Protein AF-A0A1T5HEE6-F1 (afdb_monomer_lite)

Structure (mmCIF, N/CA/C/O backbone):
data_AF-A0A1T5HEE6-F1
#
_entry.id   AF-A0A1T5HEE6-F1
#
loop_
_atom_site.group_PDB
_atom_site.id
_atom_site.type_symbol
_atom_site.label_atom_id
_atom_site.label_alt_id
_atom_site.label_comp_id
_atom_site.label_asym_id
_atom_site.label_entity_id
_atom_site.label_seq_id
_atom_site.pdbx_PDB_ins_code
_atom_site.Cartn_x
_atom_site.Cartn_y
_atom_site.Cartn_z
_atom_site.occupancy
_atom_site.B_iso_or_equiv
_atom_site.auth_seq_id
_atom_site.auth_comp_id
_atom_site.auth_asym_id
_atom_site.auth_atom_id
_atom_site.pdbx_PDB_model_num
ATOM 1 N N . MET A 1 1 ? -12.358 8.821 -3.795 1.00 41.91 1 MET A N 1
ATOM 2 C CA . MET A 1 1 ? -12.321 7.619 -2.936 1.00 41.91 1 MET A CA 1
ATOM 3 C C . MET A 1 1 ? -12.540 6.414 -3.826 1.00 41.91 1 MET A C 1
ATOM 5 O O . MET A 1 1 ? -13.628 6.272 -4.373 1.00 41.91 1 MET A O 1
ATOM 9 N N . LEU A 1 2 ? -11.488 5.630 -4.036 1.00 42.16 2 LEU A N 1
ATOM 10 C CA . LEU A 1 2 ? -11.513 4.394 -4.811 1.00 42.16 2 LEU A CA 1
ATOM 11 C C . LEU A 1 2 ? -12.363 3.376 -4.038 1.00 42.16 2 LEU A C 1
ATOM 13 O O . LEU A 1 2 ? -12.111 3.135 -2.857 1.00 42.16 2 LEU A O 1
ATOM 17 N N . ARG A 1 3 ? -13.453 2.893 -4.635 1.00 44.69 3 ARG A N 1
ATOM 18 C CA . ARG A 1 3 ? -14.479 2.147 -3.904 1.00 44.69 3 ARG A CA 1
ATOM 19 C C . ARG A 1 3 ? -14.046 0.688 -3.762 1.00 44.69 3 ARG A C 1
ATOM 21 O O . ARG A 1 3 ? -14.097 -0.057 -4.729 1.00 44.69 3 ARG A O 1
ATOM 28 N N . ALA A 1 4 ? -13.760 0.261 -2.530 1.00 48.34 4 ALA A N 1
ATOM 29 C CA . ALA A 1 4 ? -13.607 -1.148 -2.121 1.00 48.34 4 ALA A CA 1
ATOM 30 C C . ALA A 1 4 ? -14.747 -2.078 -2.609 1.00 48.34 4 ALA A C 1
ATOM 32 O O . ALA A 1 4 ? -14.603 -3.296 -2.651 1.00 48.34 4 ALA A O 1
ATOM 33 N N . ARG A 1 5 ? -15.869 -1.482 -3.026 1.00 44.09 5 ARG A N 1
ATOM 34 C CA . ARG A 1 5 ? -17.031 -2.112 -3.656 1.00 44.09 5 ARG A CA 1
ATOM 35 C C . ARG A 1 5 ? -16.724 -2.811 -4.988 1.00 44.09 5 ARG A C 1
ATOM 37 O O . ARG A 1 5 ? -17.376 -3.797 -5.295 1.00 44.09 5 ARG A O 1
ATOM 44 N N . GLU A 1 6 ? -15.755 -2.327 -5.767 1.00 48.94 6 GLU A N 1
ATOM 45 C CA . GLU A 1 6 ? -15.417 -2.901 -7.085 1.00 48.94 6 GLU A CA 1
ATOM 46 C C . GLU A 1 6 ? -14.549 -4.166 -6.991 1.00 48.94 6 GLU A C 1
ATOM 48 O O . GLU A 1 6 ? -14.468 -4.926 -7.950 1.00 48.94 6 GLU A O 1
ATOM 53 N N . ALA A 1 7 ? -13.957 -4.432 -5.823 1.00 53.69 7 ALA A N 1
ATOM 54 C CA . ALA A 1 7 ? -13.098 -5.590 -5.583 1.00 53.69 7 ALA A CA 1
ATOM 55 C C . ALA A 1 7 ? -13.767 -6.695 -4.736 1.00 53.69 7 ALA A C 1
ATOM 57 O O . ALA A 1 7 ? -13.085 -7.611 -4.295 1.00 53.69 7 ALA A O 1
ATOM 58 N N . GLY A 1 8 ? -15.080 -6.614 -4.466 1.00 48.69 8 GLY A N 1
ATOM 59 C CA . GLY 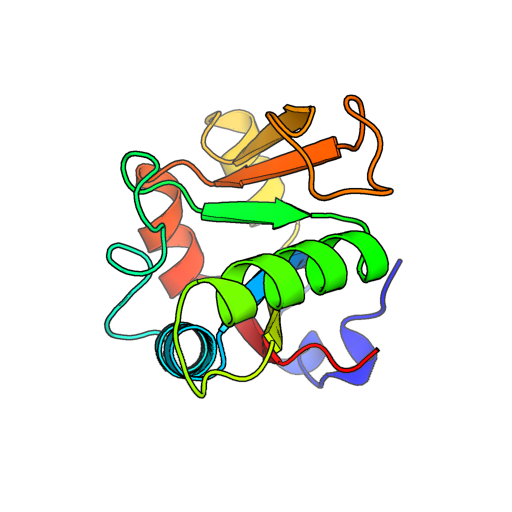A 1 8 ? -15.813 -7.617 -3.666 1.00 48.69 8 GLY A CA 1
ATOM 60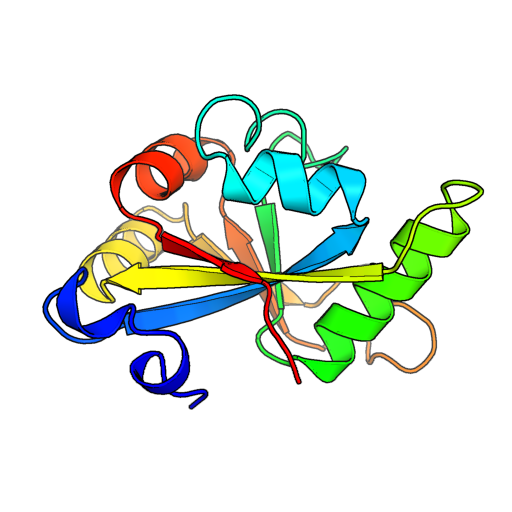 C C . GLY A 1 8 ? -15.482 -7.634 -2.163 1.00 48.69 8 GLY A C 1
ATOM 61 O O . GLY A 1 8 ? -16.126 -8.335 -1.397 1.00 48.69 8 GLY A O 1
ATOM 62 N N . VAL A 1 9 ? -14.535 -6.806 -1.717 1.00 53.81 9 VAL A N 1
ATOM 63 C CA . VAL A 1 9 ? -13.975 -6.805 -0.349 1.00 53.81 9 VAL A CA 1
ATOM 64 C C . VAL A 1 9 ? -14.960 -6.312 0.709 1.00 53.81 9 VAL A C 1
ATOM 66 O O . VAL A 1 9 ? -14.820 -6.594 1.895 1.00 53.81 9 VAL A O 1
ATOM 69 N N . GLN A 1 10 ? -15.965 -5.539 0.297 1.00 49.50 10 GLN A N 1
ATOM 70 C CA . GLN A 1 10 ? -16.890 -4.905 1.234 1.00 49.50 10 GLN A CA 1
ATOM 71 C C . GLN A 1 10 ? -17.773 -5.918 1.989 1.00 49.50 10 GLN A C 1
ATOM 73 O O . GLN A 1 10 ? -18.318 -5.567 3.029 1.00 49.50 10 GLN A O 1
ATOM 78 N N . GLU A 1 11 ? -17.903 -7.153 1.493 1.00 49.94 11 GLU A N 1
ATOM 79 C CA . GLU A 1 11 ? -18.604 -8.236 2.199 1.00 49.94 11 GLU A CA 1
ATOM 80 C C . GLU A 1 11 ? -17.729 -8.912 3.272 1.00 49.94 11 GLU A C 1
ATOM 82 O O . GLU A 1 11 ? -18.265 -9.460 4.230 1.00 49.94 11 GLU A O 1
ATOM 87 N N . GLU A 1 12 ? -16.398 -8.821 3.167 1.00 54.19 12 GLU A N 1
ATOM 88 C CA . GLU A 1 12 ? -15.449 -9.420 4.121 1.00 54.19 12 GLU A CA 1
ATOM 89 C C . GLU A 1 12 ? -14.985 -8.442 5.213 1.00 54.19 12 GLU A C 1
ATOM 91 O O . GLU A 1 12 ? -14.533 -8.863 6.279 1.00 54.19 12 GLU A O 1
ATOM 96 N N . ILE A 1 13 ? -15.107 -7.130 4.977 1.00 59.66 13 ILE A N 1
ATOM 97 C CA . ILE A 1 13 ? -14.702 -6.086 5.925 1.00 59.66 13 ILE A CA 1
ATOM 98 C C . ILE A 1 13 ? -15.902 -5.217 6.313 1.00 59.66 13 ILE A C 1
ATOM 100 O O . ILE A 1 13 ? -16.369 -4.384 5.536 1.00 59.66 13 ILE A O 1
ATOM 104 N N . GLU A 1 14 ? -16.361 -5.349 7.559 1.00 62.94 14 GLU A N 1
ATOM 105 C CA . GLU A 1 14 ? -17.428 -4.506 8.103 1.00 62.94 14 GLU A CA 1
ATOM 106 C C . GLU A 1 14 ? -16.962 -3.055 8.354 1.00 62.94 14 GLU A C 1
ATOM 108 O O . GLU A 1 14 ? -15.972 -2.796 9.046 1.00 62.94 14 GLU A O 1
ATOM 113 N N . GLY A 1 15 ? -17.745 -2.085 7.867 1.00 75.38 15 GLY A N 1
ATOM 114 C CA . GLY A 1 15 ? -17.599 -0.659 8.185 1.00 75.38 15 GLY A CA 1
ATOM 115 C C . GLY A 1 15 ? -16.873 0.179 7.126 1.00 75.38 15 GLY A C 1
ATOM 116 O O . GLY A 1 15 ? -16.812 -0.170 5.950 1.00 75.38 15 GLY A O 1
ATOM 117 N N . GLU A 1 16 ? -16.379 1.352 7.533 1.00 89.44 16 GLU A N 1
ATOM 118 C CA . GLU A 1 16 ? -15.582 2.217 6.656 1.00 89.44 16 GLU A CA 1
ATOM 119 C C . GLU A 1 16 ? -14.214 1.586 6.385 1.00 89.44 16 GLU A C 1
ATOM 121 O O . GLU A 1 16 ? -13.556 1.096 7.305 1.00 89.44 16 GLU A O 1
ATOM 126 N N . ILE A 1 17 ? -13.777 1.630 5.127 1.00 90.62 17 ILE A N 1
ATOM 127 C CA . ILE A 1 17 ? -12.536 1.010 4.654 1.00 90.62 17 ILE A CA 1
ATOM 128 C C . ILE A 1 17 ? -11.608 2.097 4.122 1.00 90.62 17 ILE A C 1
ATOM 130 O O . ILE A 1 17 ? -12.037 2.996 3.396 1.00 90.62 17 ILE A O 1
ATOM 134 N N . GLU A 1 18 ? -10.325 1.977 4.441 1.00 93.25 18 GLU A N 1
ATOM 135 C CA . GLU A 1 18 ? -9.257 2.744 3.813 1.00 93.25 18 GLU A CA 1
ATOM 136 C C . GLU A 1 18 ? -8.420 1.834 2.912 1.00 93.25 18 GLU A C 1
ATOM 138 O O . GLU A 1 18 ? -8.141 0.689 3.267 1.00 93.25 18 GLU A O 1
ATOM 143 N N . VAL A 1 19 ? -8.044 2.342 1.735 1.00 92.19 19 VAL A N 1
ATOM 144 C CA . VAL A 1 19 ? -7.272 1.599 0.732 1.00 92.19 19 VAL A CA 1
ATOM 145 C C . VAL A 1 19 ? -5.907 2.250 0.550 1.00 92.19 19 VAL A C 1
ATOM 147 O O . VAL A 1 19 ? -5.812 3.458 0.338 1.00 92.19 19 VAL A O 1
ATOM 150 N N . PHE A 1 20 ? -4.863 1.429 0.594 1.00 93.38 20 PHE A N 1
ATOM 151 C CA . PHE A 1 20 ? -3.468 1.830 0.448 1.00 93.38 20 PHE A CA 1
ATOM 152 C C . PHE A 1 20 ? -2.857 1.121 -0.762 1.00 93.38 20 PHE A C 1
ATOM 154 O O . PHE A 1 20 ? -3.031 -0.087 -0.901 1.00 93.38 20 PHE A O 1
ATOM 161 N N . LEU A 1 21 ? -2.149 1.842 -1.638 1.00 93.94 21 LEU A N 1
ATOM 162 C CA . LEU A 1 21 ? -1.608 1.266 -2.876 1.00 93.94 21 LEU A CA 1
ATOM 163 C C . LEU A 1 21 ? -0.094 1.092 -2.790 1.00 93.94 21 LEU A C 1
ATOM 165 O O . LEU A 1 21 ? 0.621 2.020 -2.431 1.00 93.94 21 LEU A O 1
ATOM 169 N N . HIS A 1 22 ? 0.415 -0.071 -3.165 1.00 92.50 22 HIS A N 1
ATOM 170 C CA . HIS A 1 22 ? 1.837 -0.389 -3.181 1.00 92.50 22 HIS A CA 1
ATOM 171 C C . HIS A 1 22 ? 2.274 -0.778 -4.595 1.00 92.50 22 HIS A C 1
ATOM 173 O O . HIS A 1 22 ? 1.807 -1.774 -5.146 1.00 92.50 22 HIS A O 1
ATOM 179 N N . GLY A 1 23 ? 3.171 0.010 -5.188 1.00 91.62 23 GLY A N 1
ATOM 180 C CA . GLY A 1 23 ? 3.759 -0.283 -6.494 1.00 91.62 23 GLY A CA 1
ATOM 181 C C . GLY A 1 23 ? 4.949 -1.228 -6.377 1.00 91.62 23 GLY A C 1
ATOM 182 O O . GLY A 1 23 ? 5.934 -0.898 -5.719 1.00 91.62 23 GLY A O 1
ATOM 183 N N . THR A 1 24 ? 4.888 -2.386 -7.031 1.00 91.12 24 THR A N 1
ATOM 184 C CA . THR A 1 24 ? 5.904 -3.439 -6.916 1.00 91.12 24 THR A CA 1
ATOM 185 C C . THR A 1 24 ? 6.028 -4.277 -8.197 1.00 91.12 24 THR A C 1
ATOM 187 O O . THR A 1 24 ? 5.468 -3.929 -9.236 1.00 91.12 24 THR A O 1
ATOM 190 N N . THR A 1 25 ? 6.810 -5.355 -8.161 1.00 92.31 25 THR A N 1
ATOM 191 C CA . THR A 1 25 ? 6.924 -6.328 -9.262 1.00 92.31 25 THR A CA 1
ATOM 192 C C . THR A 1 25 ? 5.915 -7.468 -9.115 1.00 92.31 25 THR A C 1
ATOM 194 O O . THR A 1 25 ? 5.508 -7.776 -7.998 1.00 92.31 25 THR A O 1
ATOM 197 N N . ARG A 1 26 ? 5.548 -8.148 -10.211 1.00 92.19 26 ARG A N 1
ATOM 198 C CA . ARG A 1 26 ? 4.627 -9.304 -10.203 1.00 92.19 26 ARG A CA 1
ATOM 199 C C . ARG A 1 26 ? 5.015 -10.352 -9.164 1.00 92.19 26 ARG A C 1
ATOM 201 O O . ARG A 1 26 ? 4.199 -10.672 -8.310 1.00 92.19 26 ARG A O 1
ATOM 208 N N . ARG A 1 27 ? 6.275 -10.795 -9.150 1.00 89.06 27 ARG A N 1
ATOM 209 C CA . ARG A 1 27 ? 6.746 -11.782 -8.164 1.00 89.06 27 ARG A CA 1
ATOM 210 C C . ARG A 1 27 ? 6.555 -11.322 -6.715 1.00 89.06 27 ARG A C 1
ATOM 212 O O . ARG A 1 27 ? 6.283 -12.131 -5.834 1.00 89.06 27 ARG A O 1
ATOM 219 N N . SER A 1 28 ? 6.746 -10.031 -6.452 1.00 86.56 28 SER A N 1
ATOM 220 C CA . SER A 1 28 ? 6.574 -9.453 -5.115 1.00 86.56 28 SER A CA 1
ATOM 221 C C . SER A 1 28 ? 5.097 -9.290 -4.761 1.00 86.56 28 SER A C 1
ATOM 223 O O . SER A 1 28 ? 4.726 -9.510 -3.612 1.00 86.56 28 SER A O 1
ATOM 225 N N . ALA A 1 29 ? 4.260 -8.945 -5.742 1.00 89.62 29 ALA A N 1
ATOM 226 C CA . ALA A 1 29 ? 2.815 -8.884 -5.592 1.00 89.62 29 ALA A CA 1
ATOM 227 C C . ALA A 1 29 ? 2.242 -10.258 -5.235 1.00 89.62 29 ALA A C 1
ATOM 229 O O . ALA A 1 29 ? 1.520 -10.354 -4.251 1.00 89.62 29 ALA A O 1
ATOM 230 N N . ASP A 1 30 ? 2.639 -11.322 -5.935 1.00 89.12 30 ASP A N 1
ATOM 231 C CA . ASP A 1 30 ? 2.154 -12.681 -5.661 1.00 89.12 30 ASP A CA 1
ATOM 232 C C . ASP A 1 30 ? 2.446 -13.102 -4.205 1.00 89.12 30 ASP A C 1
ATOM 234 O O . ASP A 1 30 ? 1.587 -13.662 -3.533 1.00 89.12 30 ASP A O 1
ATOM 238 N N . ARG A 1 31 ? 3.612 -12.721 -3.658 1.00 84.81 31 ARG A N 1
ATOM 239 C CA . ARG A 1 31 ? 3.961 -12.955 -2.241 1.00 84.81 31 ARG A CA 1
ATOM 240 C C . ARG A 1 31 ? 3.137 -12.136 -1.245 1.00 84.81 31 ARG A C 1
ATOM 24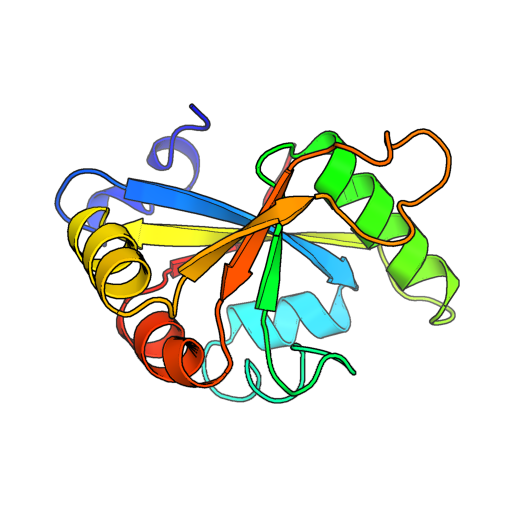2 O O . ARG A 1 31 ? 2.942 -12.577 -0.117 1.00 84.81 31 ARG A O 1
ATOM 249 N N . LEU A 1 32 ? 2.736 -10.921 -1.619 1.00 84.69 32 LEU A N 1
ATOM 250 C CA . LEU A 1 32 ? 1.883 -10.066 -0.787 1.00 84.69 32 LEU A CA 1
ATOM 251 C C . LEU A 1 32 ? 0.444 -10.592 -0.760 1.00 84.69 32 LEU A C 1
ATOM 253 O O . LEU A 1 32 ? -0.190 -10.586 0.291 1.00 84.69 32 LEU A O 1
ATOM 257 N N . LEU A 1 33 ? -0.050 -11.050 -1.912 1.00 84.81 33 LEU A N 1
ATOM 258 C CA . LEU A 1 33 ? -1.402 -11.579 -2.078 1.00 84.81 33 LEU A CA 1
ATOM 259 C C . LEU A 1 33 ? -1.603 -12.911 -1.346 1.00 84.81 33 LEU A C 1
ATOM 261 O O . LEU A 1 33 ? -2.698 -13.165 -0.860 1.00 84.81 33 LEU A O 1
ATOM 265 N N . ASP A 1 34 ? -0.549 -13.716 -1.206 1.00 80.56 34 ASP A N 1
ATOM 266 C CA . ASP A 1 34 ? -0.599 -15.007 -0.509 1.00 80.56 34 ASP A CA 1
ATOM 267 C C . ASP A 1 34 ? -0.645 -14.884 1.035 1.00 80.56 34 ASP A C 1
ATOM 269 O O . ASP A 1 34 ? -0.727 -15.890 1.727 1.00 80.56 34 ASP A O 1
ATOM 273 N N . GLN A 1 35 ? -0.588 -13.659 1.593 1.00 64.94 35 GLN A N 1
ATOM 274 C CA . GLN A 1 35 ? -0.707 -13.267 3.022 1.00 64.94 35 GLN A CA 1
ATOM 275 C C . GLN A 1 35 ? 0.173 -14.010 4.066 1.00 64.94 35 GLN A C 1
ATOM 277 O O . GLN A 1 35 ? 0.267 -13.565 5.214 1.00 64.94 35 GLN A O 1
ATOM 282 N N . GLY A 1 36 ? 0.877 -15.085 3.697 1.00 46.84 36 GLY A N 1
ATOM 283 C CA . GLY A 1 36 ? 1.542 -16.015 4.611 1.00 46.84 36 GLY A CA 1
ATOM 284 C C . GLY A 1 36 ? 3.039 -15.788 4.814 1.00 46.84 36 GLY A C 1
ATOM 285 O O . GLY A 1 36 ? 3.517 -15.982 5.929 1.00 46.84 36 GLY A O 1
ATOM 286 N N . ASP A 1 37 ? 3.781 -15.312 3.806 1.00 47.00 37 ASP A N 1
ATOM 287 C CA . ASP A 1 37 ? 5.254 -15.431 3.847 1.00 47.00 37 ASP A CA 1
ATOM 288 C C . ASP A 1 37 ? 6.050 -14.128 3.731 1.00 47.00 37 ASP A C 1
ATOM 290 O O . ASP A 1 37 ? 7.257 -14.106 3.977 1.00 47.00 37 ASP A O 1
ATOM 294 N N . SER A 1 38 ? 5.433 -12.993 3.394 1.00 51.03 38 SER A N 1
ATOM 295 C CA . SER A 1 38 ? 6.239 -11.795 3.169 1.00 51.03 38 SER A CA 1
ATOM 296 C C . SER A 1 38 ? 5.452 -10.492 3.193 1.00 51.03 38 SER A C 1
ATOM 298 O O . SER A 1 38 ? 5.151 -9.924 2.152 1.00 51.03 38 SER A O 1
ATOM 300 N N . LEU A 1 39 ? 5.257 -9.932 4.381 1.00 54.00 39 LEU A N 1
ATOM 301 C CA . LEU A 1 39 ? 5.334 -8.473 4.541 1.00 54.00 39 LEU A CA 1
ATOM 302 C C . LEU A 1 39 ? 6.725 -8.057 5.051 1.00 54.00 39 LEU A C 1
ATOM 304 O O . LEU A 1 39 ? 7.205 -6.972 4.740 1.00 54.00 39 LEU A O 1
ATOM 308 N N . SER A 1 40 ? 7.416 -8.957 5.763 1.00 42.81 40 SER A N 1
ATOM 309 C CA . SER A 1 40 ? 8.770 -8.756 6.290 1.00 42.81 40 SER A CA 1
ATOM 310 C C . SER A 1 40 ? 9.871 -8.842 5.225 1.00 42.81 40 SER A C 1
ATOM 312 O O . SER A 1 40 ? 10.933 -8.263 5.436 1.00 42.81 40 SER A O 1
ATOM 314 N N . SER A 1 41 ? 9.641 -9.521 4.088 1.00 43.25 41 SER A N 1
ATOM 315 C CA . SER A 1 41 ? 10.642 -9.659 3.011 1.00 43.25 41 SER A CA 1
ATOM 316 C C . SER A 1 41 ? 10.389 -8.754 1.787 1.00 43.25 41 SER A C 1
ATOM 318 O O . SER A 1 41 ? 11.325 -8.427 1.062 1.00 43.25 41 SER A O 1
ATOM 320 N N . THR A 1 42 ? 9.156 -8.269 1.590 1.00 46.31 42 THR A N 1
ATOM 321 C CA . THR A 1 42 ? 8.729 -7.344 0.509 1.00 46.31 42 THR A CA 1
ATOM 322 C C . THR A 1 42 ? 8.627 -5.888 0.962 1.00 46.31 42 THR A C 1
ATOM 324 O O . THR A 1 42 ? 8.700 -5.003 0.116 1.00 46.31 42 THR A O 1
ATOM 327 N N . GLY A 1 43 ? 8.615 -5.616 2.278 1.00 45.22 43 GLY A N 1
ATOM 328 C CA . GLY A 1 43 ? 9.013 -4.319 2.858 1.00 45.22 43 GLY A CA 1
ATOM 329 C C . GLY A 1 43 ? 10.481 -3.942 2.574 1.00 45.22 43 GLY A C 1
ATOM 330 O O . GLY A 1 43 ? 11.015 -2.994 3.150 1.00 45.22 43 GLY A O 1
ATOM 331 N N . GLY A 1 44 ? 11.155 -4.741 1.732 1.00 43.78 44 GLY A N 1
ATOM 332 C CA . GLY A 1 44 ? 12.133 -4.325 0.734 1.00 43.78 44 GLY A CA 1
ATOM 333 C C . GLY A 1 44 ? 13.036 -3.191 1.179 1.00 43.78 44 GLY A C 1
ATOM 334 O O . GLY A 1 44 ? 12.705 -2.031 0.982 1.00 43.78 44 GLY A O 1
ATOM 335 N N . ASN A 1 45 ? 14.198 -3.526 1.738 1.00 49.25 45 ASN A N 1
ATOM 336 C CA . ASN A 1 45 ? 15.335 -2.624 1.953 1.00 49.25 45 ASN A CA 1
ATOM 337 C C . ASN A 1 45 ? 15.123 -1.366 2.830 1.00 49.25 45 ASN A C 1
ATOM 339 O O . ASN A 1 45 ? 16.094 -0.651 3.058 1.00 49.25 45 ASN A O 1
ATOM 343 N N . HIS A 1 46 ? 13.936 -1.115 3.399 1.00 55.84 46 HIS A N 1
ATOM 344 C CA . HIS A 1 46 ? 13.645 0.083 4.211 1.00 55.84 46 HIS A CA 1
ATOM 345 C C . HIS A 1 46 ? 13.355 -0.261 5.681 1.00 55.84 46 HIS A C 1
ATOM 347 O O . HIS A 1 46 ? 12.360 0.162 6.264 1.00 55.84 46 HIS A O 1
ATOM 353 N N . GLY A 1 47 ? 14.201 -1.096 6.292 1.00 60.16 47 GLY A N 1
ATOM 354 C CA . GLY A 1 47 ? 14.083 -1.439 7.719 1.00 60.16 47 GLY A CA 1
ATOM 355 C C . GLY A 1 47 ? 12.839 -2.261 8.095 1.00 60.16 47 GLY A C 1
ATOM 356 O O . GLY A 1 47 ? 12.518 -2.363 9.280 1.00 60.16 47 GLY A O 1
ATOM 357 N N . GLY A 1 48 ? 12.155 -2.853 7.108 1.00 73.12 48 GLY A N 1
ATOM 358 C CA . GLY A 1 48 ? 10.952 -3.668 7.303 1.00 73.12 48 GLY A CA 1
ATOM 359 C C . GLY A 1 48 ? 9.639 -2.882 7.305 1.00 73.12 48 GLY A C 1
ATOM 360 O O . GLY A 1 48 ? 8.625 -3.438 7.708 1.00 73.12 48 GLY A O 1
ATOM 361 N N . ALA A 1 49 ? 9.637 -1.613 6.887 1.00 84.31 49 ALA A N 1
ATOM 362 C CA . ALA A 1 49 ? 8.415 -0.833 6.704 1.00 84.31 49 ALA A CA 1
ATOM 363 C C . ALA A 1 49 ? 7.758 -1.102 5.337 1.00 84.31 49 ALA A C 1
ATOM 365 O O . ALA A 1 49 ? 8.432 -1.441 4.363 1.00 84.31 49 ALA A O 1
ATOM 366 N N . LEU A 1 50 ? 6.442 -0.904 5.243 1.00 88.19 50 LEU A N 1
ATOM 367 C CA . LEU A 1 50 ? 5.695 -0.975 3.988 1.00 88.19 50 LEU A CA 1
ATOM 368 C C . LEU A 1 50 ? 5.251 0.424 3.553 1.00 88.19 50 LEU A C 1
ATOM 370 O O . LEU A 1 50 ? 4.497 1.105 4.248 1.00 88.19 50 LEU A O 1
ATOM 374 N N . HIS A 1 51 ? 5.711 0.833 2.375 1.00 90.94 51 HIS A N 1
ATOM 375 C CA . HIS A 1 51 ? 5.418 2.134 1.783 1.00 90.94 51 HIS A CA 1
ATOM 376 C C . HIS A 1 51 ? 4.239 2.032 0.825 1.00 90.94 51 HIS A C 1
ATOM 378 O O . HIS A 1 51 ? 4.221 1.178 -0.059 1.00 90.94 51 HIS A O 1
ATOM 384 N N . THR A 1 52 ? 3.273 2.925 0.970 1.00 93.00 52 THR A N 1
ATOM 385 C CA . THR A 1 52 ? 2.075 2.965 0.135 1.00 93.00 52 THR A CA 1
ATOM 386 C C . THR A 1 52 ? 1.773 4.387 -0.309 1.00 93.00 52 THR A C 1
ATOM 388 O O . THR A 1 52 ? 2.193 5.359 0.316 1.00 93.00 52 THR A O 1
ATOM 391 N N . ILE A 1 53 ? 1.065 4.519 -1.420 1.00 91.94 53 ILE A N 1
ATOM 392 C CA . ILE A 1 53 ? 0.838 5.775 -2.116 1.00 91.94 53 ILE A CA 1
ATOM 393 C C . ILE A 1 53 ? -0.674 5.951 -2.303 1.00 91.94 53 ILE A C 1
ATOM 395 O O . ILE A 1 53 ? -1.339 5.012 -2.733 1.00 91.94 53 ILE A O 1
ATOM 399 N N . PRO A 1 54 ? -1.250 7.121 -1.977 1.00 90.06 54 PRO A N 1
ATOM 400 C CA . PRO A 1 54 ? -2.683 7.361 -2.173 1.00 90.06 54 PRO A CA 1
ATOM 401 C C . PRO A 1 54 ? -3.090 7.445 -3.650 1.00 90.06 54 PRO A C 1
ATOM 403 O O . PRO A 1 54 ? -4.220 7.123 -4.008 1.00 90.06 54 PRO A O 1
ATOM 406 N N . ASP A 1 55 ? -2.180 7.923 -4.500 1.00 91.12 55 ASP A N 1
ATOM 407 C CA . ASP A 1 55 ? -2.399 8.113 -5.931 1.00 91.12 55 ASP A CA 1
ATOM 408 C C . ASP A 1 55 ? -1.972 6.865 -6.719 1.00 91.12 55 ASP A C 1
ATOM 410 O O . ASP A 1 55 ? -0.811 6.447 -6.681 1.00 91.12 55 ASP A O 1
ATOM 414 N N . ALA A 1 56 ? -2.917 6.283 -7.459 1.00 91.31 56 ALA A N 1
ATOM 415 C CA . ALA A 1 56 ? -2.703 5.074 -8.246 1.00 91.31 56 ALA A CA 1
ATOM 416 C C . ALA A 1 56 ? -1.717 5.255 -9.408 1.00 91.31 56 ALA A C 1
ATOM 418 O O . ALA A 1 56 ? -0.948 4.338 -9.701 1.00 91.31 56 ALA A O 1
ATOM 419 N N . ASN A 1 57 ? -1.695 6.427 -10.049 1.00 91.69 57 ASN A N 1
ATOM 420 C CA . ASN A 1 57 ? -0.749 6.708 -11.127 1.00 91.69 57 ASN A CA 1
ATOM 421 C C . ASN A 1 57 ? 0.671 6.769 -10.569 1.00 91.69 57 ASN A C 1
ATOM 423 O O . ASN A 1 57 ? 1.595 6.200 -11.144 1.00 91.69 57 ASN A O 1
ATOM 427 N N . VAL A 1 58 ? 0.839 7.394 -9.403 1.00 91.94 58 VAL A N 1
ATOM 428 C CA . VAL A 1 58 ? 2.137 7.433 -8.724 1.00 91.94 58 VAL A CA 1
ATOM 429 C C . VAL A 1 58 ? 2.558 6.025 -8.287 1.00 91.94 58 VAL A C 1
ATOM 431 O O . VAL A 1 58 ? 3.705 5.642 -8.515 1.00 91.94 58 VAL A O 1
ATOM 434 N N . ALA A 1 59 ? 1.650 5.220 -7.724 1.00 92.00 59 ALA A N 1
ATOM 435 C CA . ALA A 1 59 ? 1.935 3.821 -7.392 1.00 92.00 59 ALA A CA 1
ATOM 436 C C . ALA A 1 59 ? 2.396 3.016 -8.622 1.00 92.00 59 ALA A C 1
ATOM 438 O O . ALA A 1 59 ? 3.348 2.239 -8.532 1.00 92.00 59 ALA A O 1
ATOM 439 N N . LEU A 1 60 ? 1.787 3.245 -9.789 1.00 93.06 60 LEU A N 1
ATOM 440 C CA . LEU A 1 60 ? 2.193 2.612 -11.042 1.00 93.06 60 LEU A CA 1
ATOM 441 C C . LEU A 1 60 ? 3.593 3.054 -11.502 1.00 93.06 60 LEU A C 1
ATOM 443 O O . LEU A 1 60 ? 4.371 2.214 -11.953 1.00 93.06 60 LEU A O 1
ATOM 447 N N . GLU A 1 61 ? 3.958 4.330 -11.361 1.00 93.00 61 GLU A N 1
ATOM 448 C CA . GLU A 1 61 ? 5.320 4.793 -11.674 1.00 93.00 61 GLU A CA 1
ATOM 449 C C . GLU A 1 61 ? 6.376 4.145 -10.766 1.00 93.00 61 GLU A C 1
ATOM 451 O O . GLU A 1 61 ? 7.454 3.757 -11.225 1.00 93.00 61 GLU A O 1
ATOM 456 N N . PHE A 1 62 ? 6.050 3.927 -9.491 1.00 89.69 62 PHE A N 1
ATOM 457 C CA . PHE A 1 62 ? 6.895 3.135 -8.597 1.00 89.69 62 PHE A CA 1
ATOM 458 C C . PHE A 1 62 ? 6.998 1.672 -9.035 1.00 89.69 62 PHE A C 1
ATOM 460 O O . PHE A 1 62 ? 8.101 1.128 -9.070 1.00 89.69 62 PHE A O 1
ATOM 467 N N . ALA A 1 63 ? 5.887 1.046 -9.430 1.00 91.81 63 ALA A N 1
ATOM 468 C CA . ALA A 1 63 ? 5.888 -0.324 -9.936 1.00 91.81 63 ALA A CA 1
ATOM 469 C C . ALA A 1 63 ? 6.779 -0.471 -11.183 1.00 91.81 63 ALA A C 1
ATOM 471 O O . ALA A 1 63 ? 7.603 -1.384 -11.254 1.00 91.81 63 ALA A O 1
ATOM 472 N N . LYS A 1 64 ? 6.676 0.466 -12.137 1.00 92.25 64 LYS A N 1
ATOM 473 C CA . LYS A 1 64 ? 7.531 0.522 -13.336 1.00 92.25 64 LYS A CA 1
ATOM 474 C C . LYS A 1 64 ? 9.004 0.644 -12.961 1.00 92.25 64 LYS A C 1
ATOM 476 O O . LYS A 1 64 ? 9.820 -0.140 -13.440 1.00 92.25 64 LYS A O 1
ATOM 481 N N . ARG A 1 65 ? 9.352 1.568 -12.059 1.00 89.44 65 ARG A N 1
ATOM 482 C CA . ARG A 1 65 ? 10.732 1.737 -11.577 1.00 89.44 65 ARG A CA 1
ATOM 483 C C . ARG A 1 65 ? 11.264 0.464 -10.912 1.00 89.44 65 ARG A C 1
ATOM 485 O O . ARG A 1 65 ? 12.415 0.100 -11.143 1.00 89.44 65 ARG A O 1
ATOM 492 N N . SER A 1 66 ? 10.457 -0.223 -10.111 1.00 86.94 66 SER A N 1
ATOM 493 C CA . SER A 1 66 ? 10.838 -1.500 -9.493 1.00 86.94 66 SER A CA 1
ATOM 494 C C . SER A 1 66 ? 11.082 -2.585 -10.548 1.00 86.94 66 SER A C 1
ATOM 496 O O . SER A 1 66 ? 12.097 -3.274 -10.494 1.00 86.94 66 SER A O 1
ATOM 498 N N . ALA A 1 67 ? 10.219 -2.682 -11.562 1.00 88.62 67 ALA A N 1
ATOM 499 C CA . ALA A 1 67 ? 10.380 -3.624 -12.669 1.00 88.62 67 ALA A CA 1
ATOM 500 C C . ALA A 1 67 ? 11.644 -3.353 -13.508 1.00 88.62 67 ALA A C 1
ATOM 502 O O . ALA A 1 67 ? 12.305 -4.294 -13.929 1.00 88.62 67 ALA A O 1
ATOM 503 N N . THR A 1 68 ? 12.065 -2.092 -13.686 1.00 89.19 68 THR A N 1
ATOM 504 C CA . THR A 1 68 ? 13.337 -1.792 -14.386 1.00 89.19 68 THR A CA 1
ATOM 505 C C . THR A 1 68 ? 14.589 -2.272 -13.648 1.00 89.19 68 THR A C 1
ATOM 507 O O . THR A 1 68 ? 15.637 -2.429 -14.267 1.00 89.19 68 THR A O 1
ATOM 510 N N . GLN A 1 69 ? 14.497 -2.515 -12.338 1.00 86.06 69 GLN A N 1
ATOM 511 C CA . GLN A 1 69 ? 15.622 -2.980 -11.521 1.00 86.06 69 GLN A CA 1
ATOM 512 C C . GLN A 1 69 ? 15.749 -4.507 -11.506 1.00 86.06 69 GLN A C 1
ATOM 514 O O . GLN A 1 69 ? 16.771 -5.028 -11.063 1.00 86.06 69 GLN A O 1
ATOM 519 N N . VAL A 1 70 ? 14.730 -5.231 -11.982 1.00 83.56 70 VAL A N 1
ATOM 520 C CA . VAL A 1 70 ? 14.703 -6.695 -11.986 1.00 83.56 70 VAL A CA 1
ATOM 521 C C . VAL A 1 70 ? 14.366 -7.190 -13.398 1.00 83.56 70 VAL A C 1
ATOM 523 O O . VAL A 1 70 ? 13.216 -7.089 -13.825 1.00 83.56 70 VAL A O 1
ATOM 526 N N . PRO A 1 71 ? 15.344 -7.737 -14.144 1.00 87.62 71 PRO A N 1
ATOM 527 C CA . PRO A 1 71 ? 15.127 -8.181 -15.517 1.00 87.62 71 PRO A CA 1
ATOM 528 C C . PRO A 1 71 ? 13.962 -9.171 -15.650 1.00 87.62 71 PRO A C 1
ATOM 530 O O . PRO A 1 71 ? 13.902 -10.172 -14.937 1.00 87.62 71 PRO A O 1
ATOM 533 N N . GLY A 1 72 ? 13.056 -8.897 -16.591 1.00 89.50 72 GLY A N 1
ATOM 534 C CA . GLY A 1 72 ? 11.912 -9.759 -16.905 1.00 89.50 72 GLY A CA 1
ATOM 535 C C . GLY A 1 72 ? 10.710 -9.628 -15.964 1.00 89.50 72 GLY A C 1
ATOM 536 O O . GLY A 1 72 ? 9.713 -10.315 -16.172 1.00 89.50 72 GLY A O 1
ATOM 537 N N . GLU A 1 73 ? 10.759 -8.758 -14.953 1.00 91.56 73 GLU A N 1
ATOM 538 C CA . GLU A 1 73 ? 9.608 -8.517 -14.082 1.00 91.56 73 GLU A CA 1
ATOM 539 C C . GLU A 1 73 ? 8.587 -7.564 -14.711 1.00 91.56 73 GLU A C 1
ATOM 541 O O . GLU A 1 73 ? 8.914 -6.657 -15.476 1.0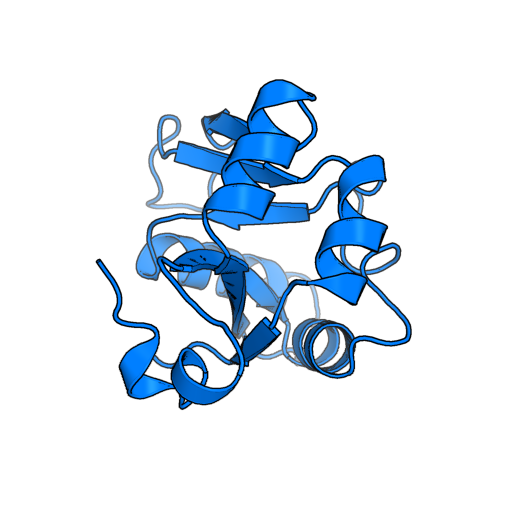0 91.56 73 GLU A O 1
ATOM 546 N N . THR A 1 74 ? 7.321 -7.760 -14.344 1.00 93.12 74 THR A N 1
ATOM 547 C CA . THR A 1 74 ? 6.203 -6.906 -14.771 1.00 93.12 74 THR A CA 1
ATOM 548 C C . THR A 1 74 ? 5.791 -5.983 -13.622 1.00 93.12 74 THR A C 1
ATOM 550 O O . THR A 1 74 ? 5.733 -6.450 -12.481 1.00 93.12 74 THR A O 1
ATOM 553 N N . PRO A 1 75 ? 5.499 -4.694 -13.877 1.00 93.56 75 PRO A N 1
ATOM 554 C CA . PRO A 1 75 ? 4.991 -3.790 -12.851 1.00 93.56 75 PRO A CA 1
ATOM 555 C C . PRO A 1 75 ? 3.569 -4.171 -12.422 1.00 93.56 75 PRO A C 1
ATOM 557 O O . PRO A 1 75 ? 2.717 -4.451 -13.264 1.00 93.56 75 PRO A O 1
ATOM 560 N N . VAL A 1 76 ? 3.308 -4.148 -11.115 1.00 93.06 76 VAL A N 1
ATOM 561 C CA . VAL A 1 76 ? 2.000 -4.435 -10.508 1.00 93.06 76 VAL A CA 1
ATOM 562 C C . VAL A 1 76 ? 1.727 -3.453 -9.373 1.00 93.06 76 VAL A C 1
ATOM 564 O O . VAL A 1 76 ? 2.638 -3.070 -8.639 1.00 93.06 76 VAL A O 1
ATOM 567 N N . VAL A 1 77 ? 0.465 -3.059 -9.206 1.00 93.31 77 VAL A N 1
ATOM 568 C CA . VAL A 1 77 ? 0.010 -2.314 -8.029 1.00 93.31 77 VAL A CA 1
ATOM 569 C C . VAL A 1 77 ? -0.818 -3.249 -7.155 1.00 93.31 77 VAL A C 1
ATOM 571 O O . VAL A 1 77 ? -1.779 -3.857 -7.619 1.00 93.31 77 VAL A O 1
ATOM 574 N N . VAL A 1 78 ? -0.447 -3.363 -5.885 1.00 91.69 78 VAL A N 1
ATOM 575 C CA . VAL A 1 78 ? -1.211 -4.088 -4.867 1.00 91.69 78 VAL A CA 1
ATOM 576 C C . VAL A 1 78 ? -1.997 -3.075 -4.048 1.00 91.69 78 VAL A C 1
ATOM 578 O O . VAL A 1 78 ? -1.426 -2.106 -3.552 1.00 91.69 78 VAL A O 1
ATOM 581 N N . ALA A 1 79 ? -3.297 -3.289 -3.902 1.00 91.88 79 ALA A N 1
ATOM 582 C CA . ALA A 1 79 ? -4.138 -2.559 -2.972 1.00 91.88 79 ALA A CA 1
ATOM 583 C C . ALA A 1 79 ? -4.280 -3.331 -1.658 1.00 91.88 79 ALA A C 1
ATOM 585 O O . ALA A 1 79 ? -4.378 -4.557 -1.638 1.00 91.88 79 ALA A O 1
ATOM 586 N N . ILE A 1 80 ? -4.300 -2.580 -0.561 1.00 91.81 80 ILE A N 1
ATOM 587 C CA . ILE A 1 80 ? -4.468 -3.079 0.800 1.00 91.81 80 ILE A CA 1
ATOM 588 C C . ILE A 1 80 ? -5.687 -2.373 1.372 1.00 91.81 80 ILE A C 1
ATOM 590 O O . ILE A 1 80 ? -5.639 -1.167 1.617 1.00 91.81 80 ILE A O 1
ATOM 594 N N . ALA A 1 81 ? -6.782 -3.100 1.550 1.00 91.62 81 ALA A N 1
ATOM 595 C CA . ALA A 1 81 ? -7.968 -2.614 2.237 1.00 91.62 81 ALA A CA 1
ATOM 596 C C . ALA A 1 81 ? -7.853 -2.910 3.735 1.00 91.62 81 ALA A C 1
ATOM 598 O O . ALA A 1 81 ? -7.524 -4.025 4.129 1.00 91.62 81 ALA A O 1
ATOM 599 N N . LEU A 1 82 ? -8.129 -1.912 4.570 1.00 91.44 82 LEU A N 1
ATOM 600 C CA . LEU A 1 82 ? -8.082 -2.029 6.024 1.00 91.44 82 LEU A CA 1
ATOM 601 C C . LEU A 1 82 ? -9.314 -1.344 6.634 1.00 91.44 82 LEU A C 1
ATOM 603 O O . LEU A 1 82 ? -9.660 -0.241 6.192 1.00 91.44 82 LEU A O 1
ATOM 607 N N . PRO A 1 83 ? -9.961 -1.918 7.668 1.00 93.50 83 PRO A N 1
ATOM 608 C CA . PRO A 1 83 ? -11.006 -1.204 8.385 1.00 93.50 83 PRO A CA 1
ATOM 609 C C . PRO A 1 83 ? -10.455 0.107 8.949 1.00 93.50 83 PRO A C 1
ATOM 611 O O . PRO A 1 83 ? -9.398 0.134 9.589 1.00 93.50 83 PRO A O 1
ATOM 614 N N . LYS A 1 84 ? -11.203 1.197 8.782 1.00 93.44 84 LYS A N 1
ATOM 615 C CA . LYS A 1 84 ? -10.796 2.537 9.211 1.00 93.44 84 LYS A CA 1
ATOM 616 C C . LYS A 1 84 ? -10.414 2.593 10.688 1.00 93.44 84 LYS A C 1
ATOM 618 O O . LYS A 1 84 ? -9.405 3.190 11.043 1.00 93.44 84 LYS A O 1
ATOM 623 N N . LYS A 1 85 ? -11.165 1.905 11.552 1.00 94.81 85 LYS A N 1
ATOM 624 C CA . LYS A 1 85 ? -10.860 1.821 12.992 1.00 94.81 85 LYS A CA 1
ATOM 625 C C . LYS A 1 85 ? -9.467 1.241 13.261 1.00 94.81 85 LYS A C 1
ATOM 627 O O . LYS A 1 85 ? -8.781 1.694 14.175 1.00 94.81 85 LYS A O 1
ATOM 632 N N . ILE A 1 86 ? -9.038 0.261 12.464 1.00 95.50 86 ILE A N 1
ATOM 633 C CA . ILE A 1 86 ? -7.702 -0.333 12.571 1.00 95.50 86 ILE A CA 1
ATOM 634 C C . ILE A 1 86 ? -6.650 0.639 12.030 1.00 95.50 86 ILE A C 1
ATOM 636 O O . ILE A 1 86 ? -5.639 0.856 12.698 1.00 95.50 86 ILE A O 1
ATOM 640 N N . ALA A 1 87 ? -6.906 1.290 10.891 1.00 95.50 87 ALA A N 1
ATOM 641 C CA . ALA A 1 87 ? -6.023 2.329 10.354 1.00 95.50 87 ALA A CA 1
ATOM 642 C C . ALA A 1 87 ? -5.806 3.474 11.363 1.00 95.50 87 ALA A C 1
ATOM 644 O O . ALA A 1 87 ? -4.671 3.867 11.633 1.00 95.50 87 ALA A O 1
ATOM 645 N N . ASP A 1 88 ? -6.877 3.962 11.988 1.00 97.00 88 ASP A N 1
ATOM 646 C CA . ASP A 1 88 ? -6.828 5.021 12.995 1.00 97.00 88 ASP A CA 1
ATOM 647 C C . ASP A 1 88 ? -6.110 4.561 14.276 1.00 97.00 88 ASP A C 1
ATOM 649 O O . ASP A 1 88 ? -5.304 5.305 14.835 1.00 97.00 88 ASP A O 1
ATOM 653 N N . SER A 1 89 ? -6.304 3.309 14.706 1.00 97.06 89 SER A N 1
ATOM 654 C CA . SER A 1 89 ? -5.536 2.710 15.810 1.00 97.06 89 SER A CA 1
ATOM 655 C C . SER A 1 89 ? -4.030 2.667 15.511 1.00 97.06 89 SER A C 1
ATOM 657 O O . SER A 1 89 ? -3.214 3.058 16.352 1.00 97.06 89 SER A O 1
ATOM 659 N N . LEU A 1 90 ? -3.642 2.267 14.294 1.00 97.06 90 LEU A N 1
ATOM 660 C CA . LEU A 1 90 ? -2.243 2.286 13.858 1.00 97.06 90 LEU A CA 1
ATOM 661 C C . LEU A 1 90 ? -1.676 3.712 13.833 1.00 97.06 90 LEU A C 1
ATOM 663 O O . LEU A 1 90 ? -0.550 3.918 14.289 1.00 97.06 90 LEU A O 1
ATOM 667 N N . ARG A 1 91 ? -2.449 4.709 13.383 1.00 97.56 91 ARG A N 1
ATOM 668 C CA . ARG A 1 91 ? -2.044 6.128 13.422 1.00 97.56 91 ARG A CA 1
ATOM 669 C C . ARG A 1 91 ? -1.831 6.636 14.841 1.00 97.56 91 ARG A C 1
ATOM 671 O O . ARG A 1 91 ? -0.794 7.233 15.122 1.00 97.56 91 ARG A O 1
ATOM 678 N N . ASN A 1 92 ? -2.754 6.339 15.753 1.00 97.56 92 ASN A N 1
ATOM 679 C CA . ASN A 1 92 ? -2.657 6.739 17.160 1.00 97.56 92 ASN A CA 1
ATOM 680 C C . ASN A 1 92 ? -1.411 6.155 17.841 1.00 97.56 92 ASN A C 1
ATOM 682 O O . ASN A 1 92 ? -0.787 6.804 18.678 1.00 97.56 92 ASN A O 1
ATOM 686 N N . ARG A 1 93 ? -1.010 4.947 17.43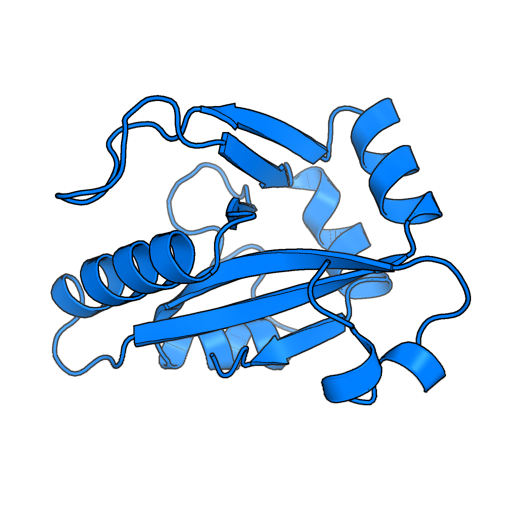5 1.00 97.00 93 ARG A N 1
ATOM 687 C CA . ARG A 1 93 ? 0.208 4.271 17.904 1.00 97.00 93 ARG A CA 1
ATOM 688 C C . ARG A 1 93 ? 1.473 4.682 17.143 1.00 97.00 93 ARG A C 1
ATOM 690 O O . ARG A 1 93 ? 2.541 4.161 17.448 1.00 97.00 93 ARG A O 1
ATOM 697 N N . ARG A 1 94 ? 1.367 5.593 16.167 1.00 96.25 94 ARG A N 1
ATOM 698 C CA . ARG A 1 94 ? 2.447 6.012 15.252 1.00 96.25 94 ARG A CA 1
ATOM 699 C C . ARG A 1 94 ? 3.054 4.861 14.437 1.00 96.25 94 ARG A C 1
ATOM 701 O O . ARG A 1 94 ? 4.213 4.915 14.049 1.00 96.25 94 ARG A O 1
ATOM 708 N N . LEU A 1 95 ? 2.256 3.832 14.172 1.00 95.19 95 LEU A N 1
ATOM 709 C CA . LEU A 1 95 ? 2.611 2.673 13.349 1.00 95.19 95 LEU A CA 1
ATOM 710 C C . LEU A 1 95 ? 2.145 2.816 11.894 1.00 95.19 95 LEU A C 1
ATOM 712 O O . LEU A 1 95 ? 2.621 2.096 11.027 1.00 95.19 95 LEU A O 1
ATOM 716 N N . LEU A 1 96 ? 1.231 3.748 11.628 1.00 96.00 96 LEU A N 1
ATOM 717 C CA . LEU A 1 96 ? 0.859 4.209 10.295 1.00 96.00 96 LEU A CA 1
ATOM 718 C C . LEU A 1 96 ? 0.981 5.731 10.278 1.00 96.00 96 LEU A C 1
ATOM 720 O O . LEU A 1 96 ? 0.349 6.406 11.088 1.00 96.00 96 LEU A O 1
ATOM 724 N N . TYR A 1 97 ? 1.778 6.288 9.376 1.00 95.31 97 TYR A N 1
ATOM 725 C CA . TYR A 1 97 ? 1.964 7.736 9.294 1.00 95.31 97 TYR A CA 1
ATOM 726 C C . TYR A 1 97 ? 2.187 8.198 7.860 1.00 95.31 97 TYR A C 1
ATOM 728 O O . TYR A 1 97 ? 2.559 7.415 6.990 1.00 95.31 97 TYR A O 1
ATOM 736 N N . SER A 1 98 ? 1.935 9.483 7.615 1.00 94.56 98 SER A N 1
ATOM 737 C CA . SER A 1 98 ? 2.126 10.099 6.304 1.00 94.56 98 SER A CA 1
ATOM 738 C C . SER A 1 98 ? 3.387 10.946 6.284 1.00 94.56 98 SER A C 1
ATOM 740 O O . SER A 1 98 ? 3.674 11.664 7.240 1.00 94.56 98 SER A O 1
ATOM 742 N N . THR A 1 99 ? 4.110 10.903 5.176 1.00 93.00 99 THR A N 1
ATOM 743 C CA . THR A 1 99 ? 5.246 11.790 4.913 1.00 93.00 99 THR A CA 1
ATOM 744 C C . THR A 1 99 ? 5.361 12.043 3.412 1.00 93.00 99 THR A C 1
ATOM 746 O O . THR A 1 99 ? 4.666 11.406 2.619 1.00 93.00 99 THR A O 1
ATOM 749 N N . ALA A 1 100 ? 6.217 12.977 3.010 1.00 91.19 100 ALA A N 1
ATOM 750 C CA . ALA A 1 100 ? 6.564 13.151 1.608 1.00 91.19 100 ALA A CA 1
ATOM 751 C C . ALA A 1 100 ? 7.400 11.961 1.107 1.00 91.19 100 ALA A C 1
ATOM 753 O O . ALA A 1 100 ? 8.161 11.338 1.857 1.00 91.19 100 ALA A O 1
ATOM 754 N N . ILE A 1 101 ? 7.248 11.625 -0.170 1.00 85.44 101 ILE A N 1
ATOM 755 C CA . ILE A 1 101 ? 8.109 10.652 -0.842 1.00 85.44 101 ILE A CA 1
ATOM 756 C C . ILE A 1 101 ? 9.544 11.185 -0.886 1.00 85.44 101 ILE A C 1
ATOM 758 O O . ILE A 1 101 ? 9.786 12.314 -1.299 1.00 85.44 101 ILE A O 1
ATOM 762 N N . SER A 1 102 ? 10.509 10.350 -0.501 1.00 78.44 102 SER A N 1
ATOM 763 C CA . SER A 1 102 ? 11.930 10.640 -0.702 1.00 78.44 102 SER A CA 1
ATOM 764 C C . SER A 1 102 ? 12.397 10.021 -2.019 1.00 78.44 102 SER A C 1
ATOM 766 O O . SER A 1 102 ? 12.145 8.842 -2.266 1.00 78.44 102 SER A O 1
ATOM 768 N N . GLY A 1 103 ? 13.058 10.809 -2.873 1.00 79.50 103 GLY A N 1
ATOM 769 C CA . GLY A 1 103 ? 13.609 10.343 -4.151 1.00 79.50 103 GLY A CA 1
ATOM 770 C C . GLY A 1 103 ? 12.562 9.752 -5.108 1.00 79.50 103 GLY A C 1
ATOM 771 O O . GLY A 1 103 ? 12.699 8.581 -5.494 1.00 79.50 103 GLY A O 1
ATOM 772 N N . PRO A 1 104 ? 11.512 10.512 -5.475 1.00 83.94 104 PRO A N 1
ATOM 773 C CA . PRO A 1 104 ? 10.448 10.012 -6.336 1.00 83.94 104 PRO A CA 1
ATOM 774 C C . PRO A 1 104 ? 10.957 9.608 -7.738 1.00 83.94 104 PRO A C 1
ATOM 776 O O . PRO A 1 104 ? 11.984 10.108 -8.201 1.00 83.94 104 PRO A O 1
ATOM 779 N N . PRO A 1 105 ? 10.256 8.697 -8.443 1.00 82.19 105 PRO A N 1
ATOM 780 C CA . PRO A 1 105 ? 10.460 8.462 -9.868 1.00 82.19 105 PRO A CA 1
ATOM 781 C C . PRO A 1 105 ? 10.321 9.753 -10.684 1.00 82.19 105 PRO A C 1
ATOM 783 O O . PRO A 1 105 ? 9.645 10.698 -10.274 1.00 82.19 105 PRO A O 1
ATOM 786 N N . GLN A 1 106 ? 10.916 9.771 -11.878 1.00 83.69 106 GLN A N 1
ATOM 787 C CA . GLN A 1 106 ? 10.778 10.899 -12.798 1.00 83.69 106 GLN A CA 1
ATOM 788 C C . GLN A 1 106 ? 9.294 11.207 -13.061 1.00 83.69 106 GLN A C 1
ATOM 790 O O . GLN A 1 106 ? 8.507 10.310 -13.344 1.00 83.69 106 GLN A O 1
ATOM 795 N N . GLY A 1 107 ? 8.915 12.484 -12.966 1.00 82.69 107 GLY A N 1
ATOM 796 C CA . GLY A 1 107 ? 7.533 12.935 -13.171 1.00 82.69 107 GLY A CA 1
ATOM 797 C C . GLY A 1 107 ? 6.657 12.925 -11.913 1.00 82.69 107 GLY A C 1
ATOM 798 O O . GLY A 1 107 ? 5.568 13.498 -11.935 1.00 82.69 107 GLY A O 1
ATOM 799 N N . VAL A 1 108 ? 7.133 12.361 -10.800 1.00 86.69 108 VAL A N 1
ATOM 800 C CA . VAL A 1 108 ? 6.466 12.441 -9.494 1.00 86.69 108 VAL A CA 1
ATOM 801 C C . VAL A 1 108 ? 7.084 13.584 -8.684 1.00 86.69 108 VAL A C 1
ATOM 803 O O . VAL A 1 108 ? 8.297 13.757 -8.657 1.00 86.69 108 VAL A O 1
ATOM 806 N N . ARG A 1 109 ? 6.241 14.398 -8.038 1.00 86.50 109 ARG A N 1
ATOM 807 C CA . ARG A 1 109 ? 6.686 15.565 -7.262 1.00 86.50 109 ARG A CA 1
ATOM 808 C C . ARG A 1 109 ? 7.283 15.143 -5.914 1.00 86.50 109 ARG A C 1
ATOM 810 O O . ARG A 1 109 ? 6.751 14.254 -5.257 1.00 86.50 109 ARG A O 1
ATOM 817 N N . ASP A 1 110 ? 8.306 15.859 -5.451 1.00 80.62 110 ASP A N 1
ATOM 818 C CA . ASP A 1 110 ? 9.015 15.570 -4.187 1.00 80.62 110 ASP A CA 1
ATOM 819 C C . ASP A 1 110 ? 8.161 15.763 -2.922 1.00 80.62 110 ASP A C 1
ATOM 821 O O . ASP A 1 110 ? 8.529 15.321 -1.840 1.00 80.62 110 ASP A O 1
ATOM 825 N N . PHE A 1 111 ? 6.999 16.409 -3.041 1.00 86.38 111 PHE A N 1
ATOM 826 C CA . PHE A 1 111 ? 6.032 16.586 -1.952 1.00 86.38 111 PHE A CA 1
ATOM 827 C C . PHE A 1 111 ? 4.815 15.661 -2.068 1.00 86.38 111 PHE A C 1
ATOM 829 O O . PHE A 1 111 ? 3.841 15.828 -1.330 1.00 86.38 111 PHE A O 1
ATOM 836 N N . THR A 1 112 ? 4.830 14.704 -3.000 1.00 89.62 112 THR A N 1
ATOM 837 C CA . THR A 1 112 ? 3.752 13.721 -3.112 1.00 89.62 112 THR A CA 1
ATOM 838 C C . THR A 1 112 ? 3.651 12.929 -1.803 1.00 89.62 112 THR A C 1
ATOM 840 O O . THR A 1 112 ? 4.670 12.423 -1.322 1.00 89.62 112 THR A O 1
ATOM 843 N N . PRO A 1 113 ? 2.453 12.823 -1.202 1.00 92.44 113 PRO A N 1
ATOM 844 C CA . PRO A 1 113 ? 2.282 12.098 0.046 1.00 92.44 113 PRO A CA 1
ATOM 845 C C . PRO A 1 113 ? 2.423 10.587 -0.165 1.00 92.44 113 PRO A C 1
ATOM 847 O O . PRO A 1 113 ? 1.950 10.032 -1.156 1.00 92.44 113 PRO A O 1
ATOM 850 N N . GLN A 1 114 ? 3.012 9.921 0.820 1.00 93.44 114 GLN A N 1
ATOM 851 C CA . GLN A 1 114 ? 2.980 8.473 1.006 1.00 93.44 114 GLN A CA 1
ATOM 852 C C . GLN A 1 114 ? 2.496 8.148 2.418 1.00 93.44 114 GLN A C 1
ATOM 854 O O . GLN A 1 114 ? 2.651 8.959 3.334 1.00 93.44 114 GLN A O 1
ATOM 859 N N . HIS A 1 115 ? 1.959 6.947 2.600 1.00 94.81 115 HIS A N 1
ATOM 860 C CA . HIS A 1 115 ? 1.722 6.353 3.907 1.00 94.81 115 HIS A CA 1
ATOM 861 C C . HIS A 1 115 ? 2.739 5.246 4.164 1.00 94.81 115 HIS A C 1
ATOM 863 O O . HIS A 1 115 ? 2.983 4.401 3.303 1.00 94.81 115 HIS A O 1
ATOM 869 N N . ILE A 1 116 ? 3.306 5.236 5.362 1.00 92.62 116 ILE A N 1
ATOM 870 C CA . ILE A 1 116 ? 4.279 4.244 5.797 1.00 92.62 116 ILE A CA 1
ATOM 871 C C . ILE A 1 116 ? 3.662 3.450 6.939 1.00 92.62 116 ILE A C 1
ATOM 873 O O . ILE A 1 116 ? 3.288 4.019 7.967 1.00 92.62 116 ILE A O 1
ATOM 877 N N . PHE A 1 117 ? 3.573 2.138 6.747 1.00 92.44 117 PHE A N 1
ATOM 878 C CA . PHE A 1 117 ? 3.332 1.179 7.812 1.00 92.44 117 PHE A CA 1
ATOM 879 C C . PHE A 1 117 ? 4.681 0.781 8.400 1.00 92.44 117 PHE A C 1
ATOM 881 O O . PHE A 1 117 ? 5.519 0.198 7.712 1.00 92.44 117 PHE A O 1
ATOM 888 N N . ASP A 1 118 ? 4.900 1.114 9.666 1.00 91.75 118 ASP A N 1
ATOM 889 C CA . ASP A 1 118 ? 6.070 0.669 10.414 1.00 91.75 118 ASP A CA 1
ATOM 890 C C . ASP A 1 118 ? 6.140 -0.866 10.448 1.00 91.75 118 ASP A C 1
ATOM 892 O O . ASP A 1 118 ? 5.117 -1.550 10.369 1.00 91.75 118 ASP A O 1
ATOM 896 N N . ARG A 1 119 ? 7.339 -1.426 10.632 1.00 87.12 119 ARG A N 1
ATOM 897 C CA . ARG A 1 119 ? 7.531 -2.883 10.721 1.00 87.12 119 ARG A CA 1
ATOM 898 C C . ARG A 1 119 ? 6.633 -3.549 11.772 1.00 87.12 119 ARG A C 1
ATOM 900 O O . ARG A 1 119 ? 6.190 -4.675 11.578 1.00 87.12 119 ARG A O 1
ATOM 907 N N . ASN A 1 120 ? 6.326 -2.850 12.869 1.00 89.94 120 ASN A N 1
ATOM 908 C CA . ASN A 1 120 ? 5.472 -3.375 13.937 1.00 89.94 120 ASN A CA 1
ATOM 909 C C . ASN A 1 120 ? 3.969 -3.289 13.597 1.00 89.94 120 ASN A C 1
ATOM 911 O O . ASN A 1 120 ? 3.136 -3.759 14.369 1.00 89.94 120 ASN A O 1
ATOM 915 N N . ALA A 1 121 ? 3.600 -2.676 12.468 1.00 90.62 121 ALA A N 1
ATOM 916 C CA . ALA A 1 121 ? 2.239 -2.671 11.935 1.00 90.62 121 ALA A CA 1
ATOM 917 C C . ALA A 1 121 ? 1.943 -3.899 11.059 1.00 90.62 121 ALA A C 1
ATOM 919 O O . ALA A 1 121 ? 0.779 -4.159 10.756 1.00 90.62 121 ALA A O 1
ATOM 920 N N . LEU A 1 122 ? 2.976 -4.633 10.625 1.00 86.44 122 LEU A N 1
ATOM 921 C CA . LEU A 1 122 ? 2.823 -5.677 9.614 1.00 86.44 122 LEU A CA 1
ATOM 922 C C . LEU A 1 122 ? 1.983 -6.855 10.105 1.00 86.44 122 LEU A C 1
ATOM 924 O O . LEU A 1 122 ? 1.183 -7.366 9.334 1.00 86.44 122 LEU A O 1
ATOM 928 N N . ASP A 1 123 ? 2.094 -7.250 11.374 1.00 86.44 123 ASP A N 1
ATOM 929 C CA . ASP A 1 123 ? 1.252 -8.324 11.919 1.00 86.44 123 ASP A CA 1
ATOM 930 C C . ASP A 1 123 ? -0.228 -7.919 11.947 1.00 86.44 123 ASP A C 1
ATOM 932 O O . ASP A 1 123 ? -1.091 -8.708 11.572 1.00 86.44 123 ASP A O 1
ATOM 936 N N . THR A 1 124 ? -0.524 -6.657 12.278 1.00 90.00 124 THR A N 1
ATOM 937 C CA . THR A 1 124 ? -1.883 -6.104 12.169 1.00 90.00 124 THR A CA 1
ATOM 938 C C . THR A 1 124 ? -2.372 -6.135 10.721 1.00 90.00 124 THR A C 1
ATOM 940 O O . THR A 1 124 ? -3.528 -6.465 10.474 1.00 90.00 124 THR A O 1
ATOM 943 N N . LEU A 1 125 ? -1.507 -5.814 9.753 1.00 88.06 125 LEU A N 1
ATOM 944 C CA . LEU A 1 125 ? -1.852 -5.902 8.334 1.00 88.06 125 LEU A CA 1
ATOM 945 C C . LEU A 1 125 ? -2.113 -7.342 7.885 1.00 88.06 125 LEU A C 1
ATOM 947 O O . LEU A 1 125 ? -3.046 -7.546 7.124 1.00 88.06 125 LEU A O 1
ATOM 951 N N . LYS A 1 126 ? -1.361 -8.339 8.365 1.00 85.56 126 LYS A N 1
ATOM 952 C CA . LYS A 1 126 ? -1.652 -9.754 8.057 1.00 85.56 126 LYS A CA 1
ATOM 953 C C . LYS A 1 126 ? -2.996 -10.203 8.623 1.00 85.56 126 LYS A C 1
ATOM 955 O O . LYS A 1 126 ? -3.679 -11.005 8.010 1.00 85.56 126 LYS A O 1
ATOM 960 N N . GLN A 1 127 ? -3.349 -9.717 9.811 1.00 87.19 127 GLN A N 1
ATOM 961 C CA . GLN A 1 127 ? -4.564 -10.140 10.512 1.00 87.19 127 GLN A CA 1
ATOM 962 C C . GLN A 1 127 ? -5.829 -9.432 10.019 1.00 87.19 127 GLN A C 1
ATOM 964 O O . GLN A 1 127 ? -6.915 -9.997 10.107 1.00 87.19 127 GLN A O 1
ATOM 969 N N . HIS A 1 128 ? -5.707 -8.186 9.559 1.00 89.19 128 HIS A N 1
ATOM 970 C CA . HIS A 1 128 ? -6.860 -7.326 9.270 1.00 89.19 128 HIS A CA 1
ATOM 971 C C . HIS A 1 128 ? -6.846 -6.700 7.876 1.00 89.19 128 HIS A C 1
ATOM 973 O O . HIS A 1 128 ? -7.827 -6.067 7.488 1.00 89.19 128 HIS A O 1
ATOM 979 N N . GLY A 1 129 ? -5.727 -6.791 7.161 1.00 89.25 129 GLY A N 1
ATOM 980 C CA . GLY A 1 129 ? -5.579 -6.254 5.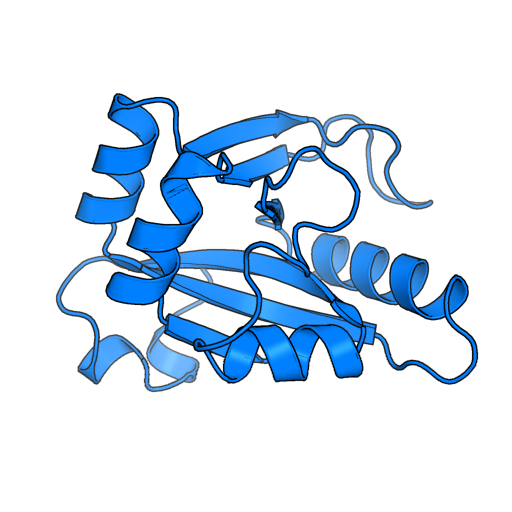819 1.00 89.25 129 GLY A CA 1
ATOM 981 C C . GLY A 1 129 ? -6.050 -7.260 4.782 1.00 89.25 129 GLY A C 1
ATOM 982 O O . GLY A 1 129 ? -5.668 -8.426 4.814 1.00 89.25 129 GLY A O 1
ATOM 983 N N . PHE A 1 130 ? -6.838 -6.786 3.827 1.00 89.38 130 PHE A N 1
ATOM 984 C CA . PHE A 1 130 ? -7.196 -7.549 2.644 1.00 89.38 130 PHE A CA 1
ATOM 985 C C . PHE A 1 130 ? -6.380 -7.056 1.449 1.00 89.38 130 PHE A C 1
ATOM 987 O O . PHE A 1 130 ? -6.427 -5.875 1.094 1.00 89.38 130 PHE A O 1
ATOM 994 N N . PHE A 1 131 ? -5.620 -7.963 0.842 1.00 89.69 131 PHE A N 1
ATOM 995 C CA . PHE A 1 131 ? -4.679 -7.670 -0.237 1.00 89.69 131 PHE A CA 1
ATOM 996 C C . PHE A 1 131 ? -5.252 -8.124 -1.576 1.00 89.69 131 PHE A C 1
ATOM 998 O O . PHE A 1 131 ? -5.679 -9.266 -1.713 1.00 89.69 131 PHE A O 1
ATOM 1005 N N . PHE A 1 132 ? -5.229 -7.245 -2.574 1.00 89.94 132 PHE A N 1
ATOM 1006 C CA . PHE A 1 132 ? -5.715 -7.551 -3.918 1.00 89.94 132 PHE A CA 1
ATOM 1007 C C . PHE A 1 132 ? -4.929 -6.789 -4.979 1.00 89.94 132 PHE A C 1
ATOM 1009 O O . PHE A 1 132 ? -4.345 -5.737 -4.720 1.00 89.94 132 PHE A O 1
ATOM 1016 N N . GLU A 1 133 ? -4.893 -7.321 -6.197 1.00 92.00 133 GLU A N 1
ATOM 1017 C CA . GLU A 1 133 ? -4.305 -6.601 -7.323 1.00 92.00 133 GLU A CA 1
ATOM 1018 C C . GLU A 1 133 ? -5.197 -5.414 -7.696 1.00 92.00 133 GLU A C 1
ATOM 1020 O O . GLU A 1 133 ? -6.391 -5.569 -7.964 1.00 92.00 133 GLU A O 1
ATOM 1025 N N . TYR A 1 134 ? -4.606 -4.223 -7.731 1.00 89.94 134 TYR A N 1
ATOM 1026 C CA . TYR A 1 134 ? -5.278 -3.031 -8.212 1.00 89.94 134 TYR A CA 1
ATOM 1027 C C . TYR A 1 134 ? -5.195 -2.968 -9.737 1.00 89.94 134 TYR A C 1
ATOM 1029 O O . TYR A 1 134 ? -4.103 -2.926 -10.309 1.00 89.94 134 TYR A O 1
ATOM 1037 N N . LYS A 1 135 ? -6.357 -2.922 -10.388 1.00 83.81 135 LYS A N 1
ATOM 1038 C CA . LYS A 1 135 ? -6.479 -2.723 -11.833 1.00 83.81 135 LYS A CA 1
ATOM 1039 C C . LYS A 1 135 ? -6.980 -1.291 -12.072 1.00 83.81 135 LYS A C 1
ATOM 1041 O O . LYS A 1 135 ? -8.097 -1.005 -11.644 1.00 83.81 135 LYS A O 1
ATOM 1046 N N . PRO A 1 136 ? -6.148 -0.394 -12.636 1.00 64.50 136 PRO A N 1
ATOM 1047 C CA . PRO A 1 136 ? -6.542 0.981 -12.940 1.00 64.50 136 PRO A CA 1
ATOM 1048 C C . PRO A 1 136 ? -7.609 1.069 -14.033 1.00 64.50 136 PRO A C 1
ATOM 1050 O O . PRO A 1 136 ? -7.710 0.125 -14.851 1.00 64.50 136 PRO A O 1
#

Sequence (136 aa):
MLRAREAGVQEEIEGEIEVFLHGTTRRSADRLLDQGDSLSSTGGNHGGALHTIPDANVALEFAKRSATQVPGETPVVVAIALPKKIADSLRNRRLLYSTAISGPPQGVRDFTPQHIFDRNALDTLKQHGFFFEYKP

Organism: NCBI:txid651661

pLDDT: mean 81.86, std 16.71, range [41.91, 97.56]

Foldseek 3Di:
DPDPVVVVCPVVDPDDKDKWKAKAWPVLLVVVQVLPDDLQPSCPPPQSKGKTAPDPVQNQLSQVVRCVVPPPTDIFMKMKIFHVVLQVVCVVVVQKDKFFDDPGHPPDDRRGIMIMGHNVCSVVSSVGIRMDTDDD

Secondary structure (DSSP, 8-state):
---GGGGTGGGTS-S-EEEEEEEEEHHHHHHHHT-SS-STTTSTTTTT-EEEBS-HHHHHHHHHHHHHTSTTPPEEEEEEEEEHHHHHHHHHTTSEEEEEPSSPPTTS-TT-EEEEE-GGGHHHHHHH-EEEE---

Radius of gyration: 13.99 Å; chains: 1; bounding box: 34×33×35 Å